Protein AF-A0A1S8TDQ1-F1 (afdb_monomer_lite)

Foldseek 3Di:
DDDPAPVAPCVPLVVVLVVLLVVLVVLLVVLVVLLVVLVVQVVVVVVVVVVDVVVDDDDPDPDPDPPDDHSLSSNLVSLVSQLVSLVSQLVSLVVVLVRVVVCVVVVVHPDDSVVSVVSNVVSVVSNVVSVVSNVVSVVVVVVVVVVVVD

Radius of gyration: 23.52 Å; chains: 1; bounding box: 46×28×76 Å

Sequence (150 aa):
MPIPVNPSVNDELDLELIEISLSCLYIDLFSNILFIISTQKSKELIIQRIMQSQQNQQQTESQQEVQHPTPTEIDAIASCLGIYTILIYTRISIIRLNELYKNIQEGTTDFTLGPNINITVGFLYSIIGNLLRTIGVIQRVKEEAEITIL

Secondary structure (DSSP, 8-state):
-PPP--S-S-HHHHHHHHHHHHHHHHHHHHHHHHHHHHHHHHHHHHHHHHHHHHH-S----------PPPHHHHHHHHHHHHHHHHHHHHHHHHHHHHHHHHHHHTTS----SHHHHHHHHHHHHHHHHHHHHHHHHHHHHHHHHHHTT-

Structure (mmCIF, N/CA/C/O backbone):
data_AF-A0A1S8TDQ1-F1
#
_entry.id   AF-A0A1S8TDQ1-F1
#
loop_
_atom_site.group_PDB
_atom_site.id
_atom_site.type_symbol
_atom_site.label_atom_id
_atom_site.label_alt_id
_atom_site.label_comp_id
_atom_site.label_asym_id
_atom_site.label_entity_id
_atom_site.label_seq_id
_atom_site.pdbx_PDB_ins_code
_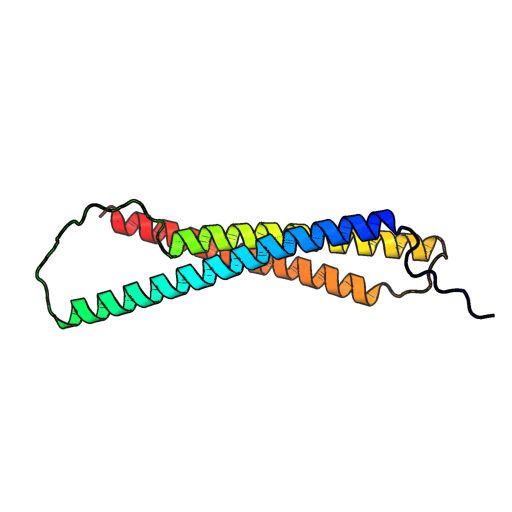atom_site.Cartn_x
_atom_site.Cartn_y
_atom_site.Cartn_z
_atom_site.occupancy
_atom_site.B_iso_or_equiv
_atom_site.auth_seq_id
_atom_site.auth_comp_id
_atom_site.auth_asym_id
_atom_site.auth_atom_id
_atom_site.pdbx_PDB_model_num
ATOM 1 N N . MET A 1 1 ? 15.787 16.533 -38.269 1.00 42.06 1 MET A N 1
ATOM 2 C CA . MET A 1 1 ? 14.626 15.617 -38.294 1.00 42.06 1 MET A CA 1
ATOM 3 C C . MET A 1 1 ? 14.190 15.410 -36.858 1.00 42.06 1 MET A C 1
ATOM 5 O O . MET A 1 1 ? 15.076 15.150 -36.053 1.00 42.06 1 MET A O 1
ATOM 9 N N . PRO A 1 2 ? 12.906 15.578 -36.509 1.00 37.66 2 PRO A N 1
ATOM 10 C CA . PRO A 1 2 ? 12.433 15.154 -35.200 1.00 37.66 2 PRO A CA 1
ATOM 11 C C . PRO A 1 2 ? 12.519 13.625 -35.141 1.00 37.66 2 PRO A C 1
ATOM 13 O O . PRO A 1 2 ? 12.050 12.945 -36.055 1.00 37.66 2 PRO A O 1
ATOM 16 N N . ILE A 1 3 ? 13.178 13.103 -34.110 1.00 49.22 3 ILE A N 1
ATOM 17 C CA . ILE A 1 3 ? 13.167 11.674 -33.797 1.00 49.22 3 ILE A CA 1
ATOM 18 C C . ILE A 1 3 ? 11.716 11.340 -33.418 1.00 49.22 3 ILE A C 1
ATOM 20 O O . ILE A 1 3 ? 11.134 12.069 -32.608 1.00 49.22 3 ILE A O 1
ATOM 24 N N . PRO A 1 4 ? 11.080 10.323 -34.025 1.00 44.03 4 PRO A N 1
ATOM 25 C CA . PRO A 1 4 ? 9.753 9.910 -33.603 1.00 44.03 4 PRO A CA 1
ATOM 26 C C . PRO A 1 4 ? 9.834 9.457 -32.144 1.00 44.03 4 PRO A C 1
ATOM 28 O O . PRO A 1 4 ? 10.539 8.507 -31.818 1.00 44.03 4 PRO A O 1
ATOM 31 N N . VAL A 1 5 ? 9.133 10.169 -31.263 1.00 47.25 5 VAL A N 1
ATOM 32 C CA . VAL A 1 5 ? 8.962 9.771 -29.866 1.00 47.25 5 VAL A CA 1
ATOM 33 C C . VAL A 1 5 ? 8.058 8.544 -29.876 1.00 47.25 5 VAL A C 1
ATOM 35 O O . VAL A 1 5 ? 6.853 8.674 -30.085 1.00 47.25 5 VAL A O 1
ATOM 38 N N . ASN A 1 6 ? 8.641 7.356 -29.722 1.00 47.03 6 ASN A N 1
ATOM 39 C CA . ASN A 1 6 ? 7.877 6.130 -29.537 1.00 47.03 6 ASN A CA 1
ATOM 40 C C . ASN A 1 6 ? 7.432 6.082 -28.062 1.00 47.03 6 ASN A C 1
ATOM 42 O O . ASN A 1 6 ? 8.308 6.055 -27.195 1.00 47.03 6 ASN A O 1
ATOM 46 N N . PRO A 1 7 ? 6.126 6.162 -27.736 1.00 50.16 7 PRO A N 1
ATOM 47 C CA . PRO A 1 7 ? 5.681 6.377 -26.356 1.00 50.16 7 PRO A CA 1
ATOM 48 C C . PRO A 1 7 ? 6.011 5.237 -25.383 1.00 50.16 7 PRO A C 1
ATOM 50 O O . PRO A 1 7 ? 6.032 5.475 -24.181 1.00 50.16 7 PRO A O 1
ATOM 53 N N . SER A 1 8 ? 6.328 4.044 -25.873 1.00 54.00 8 SER A N 1
ATOM 54 C CA . SER A 1 8 ? 6.776 2.905 -25.075 1.00 54.00 8 SER A CA 1
ATOM 55 C C . SER A 1 8 ? 7.363 1.869 -26.027 1.00 54.00 8 SER A C 1
ATOM 57 O O . SER A 1 8 ? 6.818 1.600 -27.090 1.00 54.00 8 SER A O 1
ATOM 59 N N . VAL A 1 9 ? 8.539 1.333 -25.706 1.00 63.16 9 VAL A N 1
ATOM 60 C CA . VAL A 1 9 ? 9.199 0.297 -26.529 1.00 63.16 9 VAL A CA 1
ATOM 61 C C . VAL A 1 9 ? 8.695 -1.103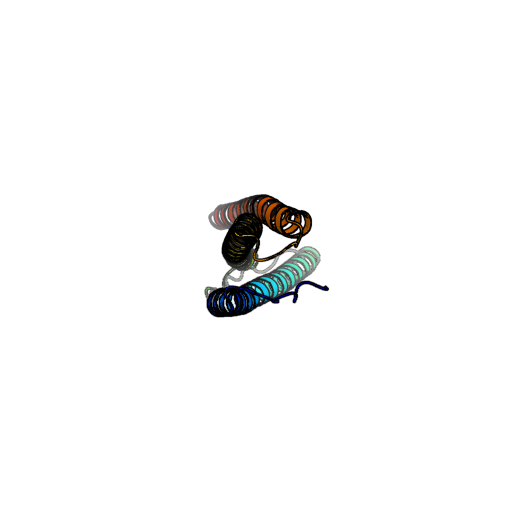 -26.138 1.00 63.16 9 VAL A C 1
ATOM 63 O O . VAL A 1 9 ? 8.941 -2.074 -26.849 1.00 63.16 9 VAL A O 1
ATOM 66 N N . ASN A 1 10 ? 7.945 -1.199 -25.033 1.00 81.38 10 ASN A N 1
ATOM 67 C CA . ASN A 1 10 ? 7.454 -2.442 -24.451 1.00 81.38 10 ASN A CA 1
ATOM 68 C C . ASN A 1 10 ? 6.003 -2.293 -23.954 1.00 81.38 10 ASN A C 1
ATOM 70 O O . ASN A 1 10 ? 5.724 -2.316 -22.756 1.00 81.38 10 ASN A O 1
ATOM 74 N N . ASP A 1 11 ? 5.085 -2.115 -24.906 1.00 85.62 11 ASP A N 1
ATOM 75 C CA . ASP A 1 11 ? 3.653 -1.891 -24.650 1.00 85.62 11 ASP A CA 1
ATOM 76 C C . ASP A 1 11 ? 3.005 -3.011 -23.820 1.00 85.62 11 ASP A C 1
ATOM 78 O O . ASP A 1 11 ? 2.094 -2.756 -23.035 1.00 85.62 11 ASP A O 1
ATOM 82 N N . GLU A 1 12 ? 3.480 -4.250 -23.974 1.00 90.00 12 GLU A N 1
ATOM 83 C CA . GLU A 1 12 ? 2.994 -5.406 -23.217 1.00 90.00 12 GLU A CA 1
ATOM 84 C C . GLU A 1 12 ? 3.341 -5.285 -21.728 1.00 90.00 12 GLU A C 1
ATOM 86 O O . GLU A 1 12 ? 2.460 -5.422 -20.878 1.00 90.00 12 GLU A O 1
ATOM 91 N N . LEU A 1 13 ? 4.595 -4.944 -21.410 1.00 91.50 13 LEU A N 1
ATOM 92 C CA . LEU A 1 13 ? 5.020 -4.697 -20.033 1.00 91.50 13 LEU A CA 1
ATOM 93 C C . LEU A 1 13 ? 4.273 -3.507 -19.426 1.00 91.50 13 LEU A C 1
ATOM 95 O O . LEU A 1 13 ? 3.839 -3.568 -18.276 1.00 91.50 13 LEU A O 1
ATOM 99 N N . ASP A 1 14 ? 4.115 -2.419 -20.176 1.00 90.19 14 ASP A N 1
ATOM 100 C CA . ASP A 1 14 ? 3.408 -1.242 -19.675 1.00 90.19 14 ASP A CA 1
ATOM 101 C C . ASP A 1 14 ? 1.940 -1.549 -19.368 1.00 90.19 14 ASP A C 1
ATOM 103 O O . ASP A 1 14 ? 1.437 -1.130 -18.318 1.00 90.19 14 ASP A O 1
ATOM 107 N N . LEU A 1 15 ? 1.275 -2.334 -20.221 1.00 94.25 15 LEU A N 1
ATOM 108 C CA . LEU A 1 15 ? -0.085 -2.803 -19.983 1.00 94.25 15 LEU A CA 1
ATOM 109 C C . LEU A 1 15 ? -0.163 -3.697 -18.737 1.00 94.25 15 LEU A C 1
ATOM 111 O O . LEU A 1 15 ? -0.988 -3.430 -17.862 1.00 94.25 15 LEU A O 1
ATOM 115 N N . GLU A 1 16 ? 0.731 -4.682 -18.597 1.00 95.81 16 GLU A N 1
ATOM 116 C CA . GLU A 1 16 ? 0.791 -5.563 -17.421 1.00 95.81 16 GLU A CA 1
ATOM 117 C C . GLU A 1 16 ? 0.955 -4.747 -16.127 1.00 95.81 16 GLU A C 1
ATOM 119 O O . GLU A 1 16 ? 0.217 -4.913 -15.152 1.00 95.81 16 GLU A O 1
ATOM 124 N N . LEU A 1 17 ? 1.892 -3.795 -16.113 1.00 95.75 17 LEU A N 1
ATOM 125 C CA . LEU A 1 17 ? 2.139 -2.949 -14.947 1.00 95.75 17 LEU A CA 1
ATOM 126 C C . LEU A 1 17 ? 0.949 -2.036 -14.626 1.00 95.75 17 LEU A C 1
ATOM 128 O O . LEU A 1 17 ? 0.712 -1.734 -13.450 1.00 95.75 17 LEU A O 1
ATOM 132 N N . ILE A 1 18 ? 0.201 -1.581 -15.633 1.00 95.94 18 ILE A N 1
ATOM 133 C CA . ILE A 1 18 ? -1.036 -0.813 -15.443 1.00 95.94 18 ILE A CA 1
ATOM 134 C C . ILE A 1 18 ? -2.127 -1.694 -14.828 1.00 95.94 18 ILE A C 1
ATOM 136 O O . ILE A 1 18 ? -2.760 -1.262 -13.864 1.00 95.94 18 ILE A O 1
ATOM 140 N N . GLU A 1 19 ? -2.323 -2.921 -15.306 1.00 96.94 19 GLU A N 1
ATOM 141 C CA . GLU A 1 19 ? -3.316 -3.855 -14.756 1.00 96.94 19 GLU A CA 1
ATOM 142 C C . GLU A 1 19 ? -3.021 -4.221 -13.295 1.00 96.94 19 GLU A C 1
ATOM 144 O O . GLU A 1 19 ? -3.919 -4.209 -12.442 1.00 96.94 19 GLU A O 1
ATOM 149 N N . ILE A 1 20 ? -1.747 -4.460 -12.966 1.00 96.88 20 ILE A N 1
ATOM 150 C CA . ILE A 1 20 ? -1.315 -4.682 -11.581 1.00 96.88 20 ILE A CA 1
ATOM 151 C C . ILE A 1 20 ? -1.555 -3.416 -10.749 1.00 96.88 20 ILE A C 1
ATOM 153 O O . ILE A 1 20 ? -2.071 -3.506 -9.634 1.00 96.88 20 ILE A O 1
ATOM 157 N N . SER A 1 21 ? -1.231 -2.229 -11.279 1.00 95.50 21 SER A N 1
ATOM 158 C CA . SER A 1 21 ? -1.467 -0.952 -10.585 1.00 95.50 21 SER A CA 1
ATOM 159 C C . SER A 1 21 ? -2.950 -0.725 -10.293 1.00 95.50 21 SER A C 1
ATOM 161 O O . SER A 1 21 ? -3.295 -0.256 -9.207 1.00 95.50 21 SER A O 1
ATOM 163 N N . LEU A 1 22 ? -3.825 -1.075 -11.238 1.00 96.81 22 LEU A N 1
ATOM 164 C CA . LEU A 1 22 ? -5.274 -0.961 -11.102 1.00 96.81 22 LEU A CA 1
ATOM 165 C C . LEU A 1 22 ? -5.804 -1.922 -10.032 1.00 96.81 22 LEU A C 1
ATOM 167 O O . LEU A 1 22 ? -6.563 -1.516 -9.155 1.00 96.81 22 LEU A O 1
ATOM 171 N N . SER A 1 23 ? -5.345 -3.173 -10.048 1.00 96.25 23 SER A N 1
ATOM 172 C CA . SER A 1 23 ? -5.683 -4.166 -9.020 1.00 96.25 23 SER A CA 1
ATOM 173 C C . SER A 1 23 ? -5.219 -3.717 -7.631 1.00 96.25 23 SER A C 1
ATOM 175 O O . SER A 1 23 ? -5.966 -3.802 -6.657 1.00 96.25 23 SER A O 1
ATOM 177 N N . CYS A 1 24 ? -4.008 -3.163 -7.545 1.00 96.56 24 CYS A N 1
ATOM 178 C CA . CYS A 1 24 ? -3.450 -2.600 -6.319 1.00 96.56 24 CYS A CA 1
ATOM 179 C C . CYS A 1 24 ? -4.282 -1.417 -5.800 1.00 96.56 24 CYS A C 1
ATOM 181 O O . CYS A 1 24 ? -4.548 -1.333 -4.603 1.00 96.56 24 CYS A O 1
ATOM 183 N N . LEU A 1 25 ? -4.766 -0.551 -6.697 1.00 96.75 25 LEU A N 1
ATOM 184 C CA . LEU A 1 25 ? -5.612 0.588 -6.340 1.00 96.75 25 LEU A CA 1
ATOM 185 C C . LEU A 1 25 ? -6.927 0.149 -5.693 1.00 96.75 25 LEU A C 1
ATOM 187 O O . LEU A 1 25 ? -7.370 0.775 -4.734 1.00 96.75 25 LEU A O 1
ATOM 191 N N . TYR A 1 26 ? -7.536 -0.943 -6.158 1.00 97.19 26 TYR A N 1
ATOM 192 C CA . TYR A 1 26 ? -8.729 -1.488 -5.507 1.00 97.19 26 TYR A CA 1
ATOM 193 C C . TYR A 1 26 ? -8.455 -1.946 -4.071 1.00 97.19 26 TYR A C 1
ATOM 195 O O . TYR A 1 26 ? -9.263 -1.676 -3.182 1.00 97.19 26 TYR A O 1
ATOM 203 N N . ILE A 1 27 ? -7.314 -2.596 -3.825 1.00 97.00 27 ILE A N 1
ATOM 204 C CA . ILE A 1 27 ? -6.918 -3.028 -2.476 1.00 97.00 27 ILE A CA 1
ATOM 205 C C . ILE A 1 27 ? -6.646 -1.811 -1.584 1.00 97.00 27 ILE A C 1
ATOM 207 O O . ILE A 1 27 ? -7.058 -1.795 -0.424 1.00 97.00 27 ILE A O 1
ATOM 211 N N . ASP A 1 28 ? -6.006 -0.775 -2.124 1.00 95.56 28 ASP A N 1
ATOM 212 C CA . ASP A 1 28 ? -5.704 0.452 -1.388 1.00 95.56 28 ASP A CA 1
ATOM 213 C C . ASP A 1 28 ? -6.982 1.225 -1.024 1.00 95.56 28 ASP A C 1
ATOM 215 O O . ASP A 1 28 ? -7.174 1.645 0.118 1.00 95.56 28 ASP A O 1
ATOM 219 N N . LEU A 1 29 ? -7.928 1.336 -1.959 1.00 96.94 29 LEU A N 1
ATOM 220 C CA . LEU A 1 29 ? -9.254 1.897 -1.689 1.00 96.94 29 LEU A CA 1
ATOM 221 C C . LEU A 1 29 ? -9.996 1.095 -0.619 1.00 96.94 29 LEU A C 1
ATOM 223 O O . LEU A 1 29 ? -10.581 1.681 0.291 1.00 96.94 29 LEU A O 1
ATOM 227 N N . PHE A 1 30 ? -9.943 -0.235 -0.688 1.00 96.94 30 PHE A N 1
ATOM 228 C CA . PHE A 1 30 ? -10.554 -1.095 0.319 1.00 96.94 30 PHE A CA 1
ATOM 229 C C . PHE A 1 30 ? -9.920 -0.897 1.705 1.00 96.94 30 PHE A C 1
ATOM 231 O O . PHE A 1 30 ? -10.644 -0.746 2.687 1.00 96.94 30 PHE A O 1
ATOM 238 N N . SER A 1 31 ? -8.588 -0.802 1.789 1.00 95.88 31 SER A N 1
ATOM 239 C CA . SER A 1 31 ? -7.871 -0.457 3.026 1.00 95.88 31 SER A CA 1
ATOM 240 C C . SER A 1 31 ? -8.349 0.880 3.605 1.00 95.88 31 SER A C 1
ATOM 242 O O . SER A 1 31 ? -8.688 0.965 4.787 1.00 95.88 31 SER A O 1
ATOM 244 N N . ASN A 1 32 ? -8.477 1.914 2.772 1.00 95.25 32 ASN A N 1
ATOM 245 C CA . ASN A 1 32 ? -8.973 3.221 3.205 1.00 95.25 32 ASN A CA 1
ATOM 246 C C . ASN A 1 32 ? -10.429 3.174 3.698 1.00 95.25 32 ASN A C 1
ATOM 248 O O . ASN A 1 32 ? -10.765 3.821 4.690 1.00 95.25 32 ASN A O 1
ATOM 252 N N . ILE A 1 33 ? -11.292 2.379 3.060 1.00 97.12 33 ILE A N 1
ATOM 253 C CA . ILE A 1 33 ? -12.668 2.158 3.529 1.00 97.12 33 ILE A CA 1
ATOM 254 C C . ILE A 1 33 ? -12.668 1.506 4.918 1.00 97.12 33 ILE A C 1
ATOM 256 O O . ILE A 1 33 ? -13.423 1.939 5.790 1.00 97.12 33 ILE A O 1
ATOM 260 N N . LEU A 1 34 ? -11.803 0.516 5.160 1.00 95.62 34 LEU A N 1
ATOM 261 C CA . LEU A 1 34 ? -11.670 -0.107 6.480 1.00 95.62 34 LEU A CA 1
ATOM 262 C C . LEU A 1 34 ? -11.222 0.899 7.550 1.00 95.62 34 LEU A C 1
ATOM 264 O O . LEU A 1 34 ? -11.817 0.922 8.627 1.00 95.62 34 LEU A O 1
ATOM 268 N N . PHE A 1 35 ? -10.259 1.777 7.246 1.00 94.12 35 PHE A N 1
ATOM 269 C CA . PHE A 1 35 ? -9.858 2.857 8.158 1.00 94.12 35 PHE A CA 1
ATOM 270 C C . PHE A 1 35 ? -11.018 3.801 8.498 1.00 94.12 35 PHE A C 1
ATOM 272 O O . PHE A 1 35 ? -11.189 4.187 9.657 1.00 94.12 35 PHE A O 1
ATOM 279 N N . ILE A 1 36 ? -11.843 4.166 7.510 1.00 95.88 36 ILE A N 1
ATOM 280 C CA . ILE A 1 36 ? -13.024 5.014 7.734 1.00 95.88 36 ILE A CA 1
ATOM 281 C C . ILE A 1 36 ? -14.012 4.312 8.670 1.00 95.88 36 ILE A C 1
ATOM 283 O O . ILE A 1 36 ? -14.474 4.920 9.637 1.00 95.88 36 ILE A O 1
ATOM 287 N N . ILE A 1 37 ? -14.312 3.037 8.409 1.00 94.50 37 ILE A N 1
ATOM 288 C CA . ILE A 1 37 ? -15.227 2.234 9.232 1.00 94.50 37 ILE A CA 1
ATOM 289 C C . ILE A 1 37 ? -14.703 2.122 10.665 1.00 94.50 37 ILE A C 1
ATOM 291 O O . ILE A 1 37 ? -15.453 2.366 11.610 1.00 94.50 37 ILE A O 1
ATOM 295 N N . SER A 1 38 ? -13.424 1.785 10.837 1.00 93.62 38 SER A N 1
ATOM 296 C CA . SER A 1 38 ? -12.796 1.710 12.156 1.00 93.62 38 SER A CA 1
ATOM 297 C C . SER A 1 38 ? -12.914 3.038 12.901 1.00 93.62 38 SER A C 1
ATOM 299 O O . SER A 1 38 ? -13.453 3.087 14.005 1.00 93.62 38 SER A O 1
ATOM 301 N N . THR A 1 39 ? -12.527 4.141 12.257 1.00 91.75 39 THR A N 1
ATOM 302 C CA . THR A 1 39 ? -12.575 5.479 12.860 1.00 91.75 39 THR A CA 1
ATOM 303 C C . THR A 1 39 ? -13.991 5.850 13.306 1.00 91.75 39 THR A C 1
ATOM 305 O O . THR A 1 39 ? -14.183 6.417 14.386 1.00 91.75 39 THR A O 1
ATOM 308 N N . GLN A 1 40 ? -15.007 5.518 12.502 1.00 93.06 40 GLN A N 1
ATOM 309 C CA . GLN A 1 40 ? -16.408 5.733 12.866 1.00 93.06 40 GLN A CA 1
ATOM 310 C C . GLN A 1 40 ? -16.802 4.930 14.107 1.00 93.06 40 GLN A C 1
ATOM 312 O O . GLN A 1 40 ? -17.359 5.511 15.041 1.00 93.06 40 GLN A O 1
ATOM 317 N N . LYS A 1 41 ? -16.441 3.645 14.170 1.00 91.19 41 LYS A N 1
ATOM 318 C CA . LYS A 1 41 ? -16.700 2.811 15.350 1.00 91.19 41 LYS A CA 1
ATOM 319 C C . LYS A 1 41 ? -15.961 3.318 16.590 1.00 91.19 41 LYS A C 1
ATOM 321 O O . LYS A 1 41 ? -16.554 3.400 17.662 1.00 91.19 41 LYS A O 1
ATOM 326 N N . SER A 1 42 ? -14.693 3.717 16.470 1.00 88.75 42 SER A N 1
ATOM 327 C CA . SER A 1 42 ? -13.935 4.304 17.584 1.00 88.75 42 SER A CA 1
ATOM 328 C C . SER A 1 42 ? -14.615 5.561 18.127 1.00 88.75 42 SER A C 1
ATOM 330 O O . SER A 1 42 ? -14.708 5.735 19.341 1.00 88.75 42 SER A O 1
ATOM 332 N N . LYS A 1 43 ? -15.133 6.423 17.243 1.00 90.50 43 LYS A N 1
ATOM 333 C CA . LYS A 1 43 ? -15.896 7.615 17.634 1.00 90.50 43 LYS A CA 1
ATOM 334 C C . LYS A 1 43 ? -17.155 7.241 18.421 1.00 90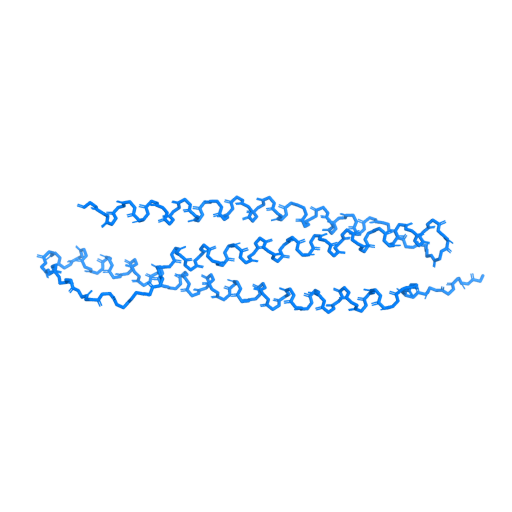.50 43 LYS A C 1
ATOM 336 O O . LYS A 1 43 ? -17.419 7.843 19.459 1.00 90.50 43 LYS A O 1
ATOM 341 N N . GLU A 1 44 ? -17.921 6.263 17.946 1.00 90.06 44 GLU A N 1
ATOM 342 C CA . GLU A 1 44 ? -19.139 5.791 18.619 1.00 90.06 44 GLU A CA 1
ATOM 343 C C . GLU A 1 44 ? -18.840 5.226 20.012 1.00 90.06 44 GLU A C 1
ATOM 345 O O . GLU A 1 44 ? -19.510 5.603 20.973 1.00 90.06 44 GLU A O 1
ATOM 350 N N . LEU A 1 45 ? -17.781 4.421 20.152 1.00 86.69 45 LEU A N 1
ATOM 351 C CA . LEU A 1 45 ? -17.345 3.890 21.447 1.00 86.69 45 LEU A CA 1
ATOM 352 C C . LEU A 1 45 ? -16.957 4.998 22.431 1.00 86.69 45 LEU A C 1
ATOM 354 O O . LEU A 1 45 ? -17.317 4.936 23.605 1.00 86.69 45 LEU A O 1
ATOM 358 N N . ILE A 1 46 ? -16.240 6.029 21.974 1.00 87.12 46 ILE A N 1
ATOM 359 C CA . ILE A 1 46 ? -15.877 7.170 22.828 1.00 87.12 46 ILE A CA 1
ATOM 360 C C . ILE A 1 46 ? -17.137 7.906 23.301 1.00 87.12 46 ILE A C 1
ATOM 362 O O . ILE A 1 46 ? -17.256 8.204 24.488 1.00 87.12 46 ILE A O 1
ATOM 366 N N . ILE A 1 47 ? -18.094 8.162 22.403 1.00 89.06 47 ILE A N 1
ATOM 367 C CA . ILE A 1 47 ? -19.361 8.823 22.752 1.00 89.06 47 ILE A CA 1
ATOM 368 C C . ILE A 1 47 ? -20.140 7.996 23.784 1.00 89.06 47 ILE A C 1
ATOM 370 O O . ILE A 1 47 ? -20.598 8.554 24.781 1.00 89.06 47 ILE A O 1
ATOM 374 N N . GLN A 1 48 ? -20.242 6.678 23.593 1.00 85.00 48 GLN A N 1
ATOM 375 C CA . GLN A 1 48 ? -20.905 5.777 24.542 1.00 85.00 48 GLN A CA 1
ATOM 376 C C . GLN A 1 48 ? -20.241 5.811 25.924 1.00 85.00 48 GLN A C 1
ATOM 378 O O . GLN A 1 48 ? -20.938 5.964 26.928 1.00 85.00 48 GLN A O 1
ATOM 383 N N . ARG A 1 49 ? -18.903 5.757 25.991 1.00 81.00 49 ARG A N 1
ATOM 384 C CA . ARG A 1 49 ? -18.154 5.858 27.258 1.00 81.00 49 ARG A CA 1
ATOM 385 C C . ARG A 1 49 ? -18.409 7.188 27.967 1.00 81.00 49 ARG A C 1
ATOM 387 O O . ARG A 1 49 ? -18.607 7.201 29.179 1.00 81.00 49 ARG A O 1
ATOM 394 N N . ILE A 1 50 ? -18.447 8.298 27.225 1.00 83.94 50 ILE A N 1
ATOM 395 C CA . ILE A 1 50 ? -18.756 9.622 27.786 1.00 83.94 50 ILE A CA 1
ATOM 396 C C . ILE A 1 50 ? -20.174 9.634 28.370 1.00 83.94 50 ILE A C 1
ATOM 398 O O . ILE A 1 50 ? -20.346 10.035 29.519 1.00 83.94 50 ILE A O 1
ATOM 402 N N . MET A 1 51 ? -21.177 9.146 27.634 1.00 84.69 51 MET A N 1
ATOM 403 C CA . MET A 1 51 ? -22.566 9.091 28.114 1.00 84.69 51 MET A CA 1
ATOM 404 C C . MET A 1 51 ? -22.722 8.209 29.363 1.00 84.69 51 MET A C 1
ATOM 406 O O . MET A 1 51 ? -23.357 8.627 30.329 1.00 84.69 51 MET A O 1
ATOM 410 N N . GLN A 1 52 ? -22.089 7.032 29.388 1.00 82.19 52 GLN A N 1
ATOM 411 C CA . GLN A 1 52 ? -22.108 6.125 30.542 1.00 82.19 52 GLN A CA 1
ATOM 412 C C . GLN A 1 52 ? -21.416 6.733 31.770 1.00 82.19 52 GLN A C 1
ATOM 414 O O . GLN A 1 52 ? -21.931 6.636 32.884 1.00 82.19 52 GLN A O 1
ATOM 419 N N . SER A 1 53 ? -20.283 7.418 31.578 1.00 77.12 53 SER A N 1
ATOM 420 C CA . SER A 1 53 ? -19.563 8.092 32.667 1.00 77.12 53 SER A CA 1
ATOM 421 C C . SER A 1 53 ? -20.365 9.228 33.313 1.00 77.12 53 SER A C 1
ATOM 423 O O . SER A 1 53 ?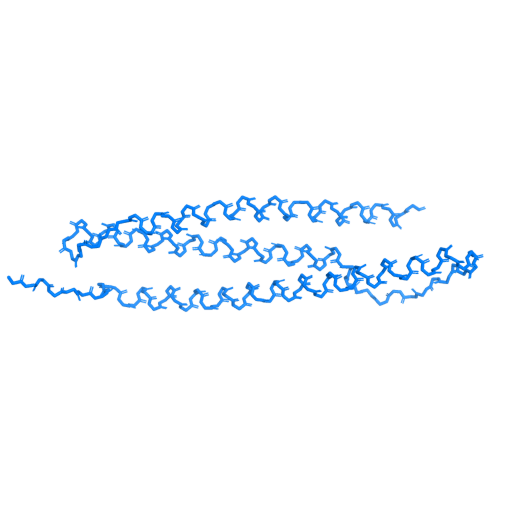 -20.177 9.517 34.491 1.00 77.12 53 SER A O 1
ATOM 425 N N . GLN A 1 54 ? -21.299 9.839 32.575 1.00 74.25 54 GLN A N 1
ATOM 426 C CA . GLN A 1 54 ? -22.173 10.898 33.086 1.00 74.25 54 GLN A CA 1
ATOM 427 C C . GLN A 1 54 ? -23.398 10.364 33.845 1.00 74.25 54 GLN A C 1
ATOM 429 O O . GLN A 1 54 ? -23.978 11.105 34.635 1.00 74.25 54 GLN A O 1
ATOM 434 N N . GLN A 1 55 ? -23.790 9.100 33.641 1.00 71.69 55 GLN A N 1
ATOM 435 C CA . GLN A 1 55 ? -24.965 8.501 34.292 1.00 71.69 55 GLN A CA 1
ATOM 436 C C . GLN A 1 55 ? -24.660 7.719 35.589 1.00 71.69 55 GLN A C 1
ATOM 438 O O . GLN A 1 55 ? -25.593 7.425 36.323 1.00 71.69 55 GLN A O 1
ATOM 443 N N . ASN A 1 56 ? -23.386 7.473 35.924 1.00 55.16 56 ASN A N 1
ATOM 444 C CA . ASN A 1 56 ? -22.890 6.760 37.117 1.00 55.16 56 ASN A CA 1
ATOM 445 C C . ASN A 1 56 ? -23.439 5.326 37.350 1.00 55.16 56 ASN A C 1
ATOM 447 O O . ASN A 1 56 ? -24.565 5.119 37.783 1.00 55.16 56 ASN A O 1
ATOM 451 N N . GLN A 1 57 ? -22.542 4.348 37.145 1.00 52.59 57 GLN A N 1
ATOM 452 C CA . GLN A 1 57 ? -22.476 2.995 37.730 1.00 52.59 57 GLN A CA 1
ATOM 453 C C . GLN A 1 57 ? -23.797 2.275 38.053 1.00 52.59 57 GLN A C 1
ATOM 455 O O . GLN A 1 57 ? -24.142 2.106 39.219 1.00 52.59 57 GLN A O 1
ATOM 460 N N . GLN A 1 58 ? -24.454 1.704 37.046 1.00 43.94 58 GLN A N 1
ATOM 461 C CA . GLN A 1 58 ? -25.232 0.475 37.228 1.00 43.94 58 GLN A CA 1
ATOM 462 C C . GLN A 1 58 ? -25.499 -0.170 35.871 1.00 43.94 58 GLN A C 1
ATOM 464 O O . GLN A 1 58 ? -26.365 0.275 35.135 1.00 43.94 58 GLN A O 1
ATOM 469 N N . GLN A 1 59 ? -24.695 -1.187 35.557 1.00 44.97 59 GLN A N 1
ATOM 470 C CA . GLN A 1 59 ? -25.036 -2.427 34.846 1.00 44.97 59 GLN A CA 1
ATOM 471 C C . GLN A 1 59 ? -23.788 -2.950 34.142 1.00 44.97 59 GLN A C 1
ATOM 473 O O . GLN A 1 59 ? -23.467 -2.605 33.008 1.00 44.97 59 GLN A O 1
ATOM 478 N N . THR A 1 60 ? -23.083 -3.827 34.851 1.00 46.75 60 THR A N 1
ATOM 479 C CA . THR A 1 60 ? -22.235 -4.843 34.238 1.00 46.75 60 THR A CA 1
ATOM 480 C C . THR A 1 60 ? -23.177 -5.873 33.613 1.00 46.75 60 THR A C 1
ATOM 482 O O . THR A 1 60 ? -23.468 -6.900 34.215 1.00 46.75 60 THR A O 1
ATOM 485 N N . GLU A 1 61 ? -23.742 -5.566 32.448 1.00 41.56 61 GLU A N 1
ATOM 486 C CA . GLU A 1 61 ? -24.429 -6.570 31.637 1.00 41.56 61 GLU A CA 1
ATOM 487 C C . GLU A 1 61 ? -23.492 -7.015 30.523 1.00 41.56 61 GLU A C 1
ATOM 489 O O . GLU A 1 61 ? -23.286 -6.344 29.514 1.00 41.56 61 GLU A O 1
ATOM 494 N N . SER A 1 62 ? -22.900 -8.178 30.773 1.00 47.62 62 SER A N 1
ATOM 495 C CA . SER A 1 62 ? -22.263 -9.063 29.815 1.00 47.62 62 SER A CA 1
ATOM 496 C C . SER A 1 62 ? -23.262 -9.427 28.714 1.00 47.62 62 SER A C 1
ATOM 498 O O . SER A 1 62 ? -23.950 -10.445 28.772 1.00 47.62 62 SER A O 1
ATOM 500 N N . GLN A 1 63 ? -23.356 -8.578 27.694 1.00 40.38 63 GLN A N 1
ATOM 501 C CA . GLN A 1 63 ? -23.986 -8.956 26.438 1.00 40.38 63 GLN A CA 1
ATOM 502 C C . GLN A 1 63 ? -23.016 -9.845 25.668 1.00 40.38 63 GLN A C 1
ATOM 504 O O . GLN A 1 63 ? -21.879 -9.465 25.402 1.00 40.38 63 GLN A O 1
ATOM 509 N N . GLN A 1 64 ? -23.484 -11.058 25.371 1.00 42.56 64 GLN A N 1
ATOM 510 C CA . GLN A 1 64 ? -22.812 -12.053 24.547 1.00 42.56 64 GLN A CA 1
ATOM 511 C C . GLN A 1 64 ? -22.277 -11.395 23.270 1.00 42.56 64 GLN A C 1
ATOM 513 O O . GLN A 1 64 ? -23.046 -11.016 22.387 1.00 42.56 64 GLN A O 1
ATOM 518 N N . GLU A 1 65 ? -20.955 -11.246 23.208 1.00 42.31 65 GLU A N 1
ATOM 519 C CA . GLU A 1 65 ? -20.239 -10.704 22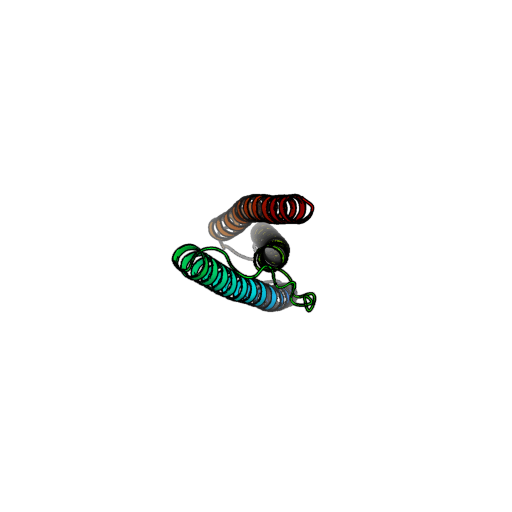.062 1.00 42.31 65 GLU A CA 1
ATOM 520 C C . GLU A 1 65 ? -20.476 -11.613 20.857 1.00 42.31 65 GLU A C 1
ATOM 522 O O . GLU A 1 65 ? -19.932 -12.714 20.749 1.00 42.31 65 GLU A O 1
ATOM 527 N N . VAL A 1 66 ? -21.272 -11.136 19.900 1.00 42.72 66 VAL A N 1
ATOM 528 C CA . VAL A 1 66 ? -21.027 -11.529 18.517 1.00 42.72 66 VAL A CA 1
ATOM 529 C C . VAL A 1 66 ? -19.617 -11.034 18.224 1.00 42.72 66 VAL A C 1
ATOM 531 O O . VAL A 1 66 ? -19.367 -9.833 18.296 1.00 42.72 66 VAL A O 1
ATOM 534 N N . GLN A 1 67 ? -18.710 -11.982 17.993 1.00 56.53 67 GLN A N 1
ATOM 535 C CA . GLN A 1 67 ? -17.269 -11.810 17.824 1.00 56.53 67 GLN A CA 1
ATOM 536 C C . GLN A 1 67 ? -16.979 -10.939 16.588 1.00 56.53 67 GLN A C 1
ATOM 538 O O . GLN A 1 67 ? -16.637 -11.420 15.509 1.00 56.53 67 GLN A O 1
ATOM 543 N N . HIS A 1 68 ? -17.227 -9.640 16.709 1.00 65.06 68 HIS A N 1
ATOM 544 C CA . HIS A 1 68 ? -16.952 -8.646 15.690 1.00 65.06 68 HIS A CA 1
ATOM 545 C C . HIS A 1 68 ? -15.595 -8.022 15.989 1.00 65.06 68 HIS A C 1
ATOM 547 O O . HIS A 1 68 ? -15.337 -7.690 17.144 1.00 65.06 68 HIS A O 1
ATOM 553 N N . PRO A 1 69 ? -14.748 -7.821 14.966 1.00 75.62 69 PRO A N 1
ATOM 554 C CA . PRO A 1 69 ? -13.434 -7.252 15.191 1.00 75.62 69 PRO A CA 1
ATOM 555 C C . PRO A 1 69 ? -13.562 -5.856 15.801 1.00 75.62 69 PRO A C 1
ATOM 557 O O . PRO A 1 69 ? -14.402 -5.045 15.366 1.00 75.62 69 PRO A O 1
ATOM 560 N N . THR A 1 70 ? -12.727 -5.582 16.801 1.00 87.50 70 THR A N 1
ATOM 561 C CA . THR A 1 70 ? -12.626 -4.264 17.423 1.00 87.50 70 THR A CA 1
ATOM 562 C C . THR A 1 70 ? -12.182 -3.240 16.373 1.00 87.50 70 THR A C 1
ATOM 564 O O . THR A 1 70 ? -11.593 -3.601 15.349 1.00 87.50 70 THR A O 1
ATOM 567 N N . PRO A 1 71 ? -12.450 -1.939 16.570 1.00 88.62 71 PRO A N 1
ATOM 568 C CA . PRO A 1 71 ? -11.976 -0.920 15.633 1.00 88.62 71 PRO A CA 1
ATOM 569 C C . PRO A 1 71 ? -10.463 -1.014 15.398 1.00 88.62 71 PRO A C 1
ATOM 571 O O . PRO A 1 71 ? -10.006 -1.016 14.260 1.00 88.62 71 PRO A O 1
ATOM 574 N N . THR A 1 72 ? -9.689 -1.231 16.458 1.00 89.50 72 THR A N 1
ATOM 575 C CA . THR A 1 72 ? -8.232 -1.348 16.378 1.00 89.50 72 THR A CA 1
ATOM 576 C C . THR A 1 72 ? -7.786 -2.592 15.599 1.00 89.50 72 THR A C 1
ATOM 578 O O . THR A 1 72 ? -6.811 -2.530 14.851 1.00 89.50 72 THR A O 1
ATOM 581 N N . GLU A 1 73 ? -8.513 -3.710 15.691 1.00 91.50 73 GLU A N 1
ATOM 582 C CA . GLU A 1 73 ? -8.272 -4.888 14.844 1.00 91.50 73 GLU A CA 1
ATOM 583 C C . GLU A 1 73 ? -8.574 -4.603 13.364 1.00 91.50 73 GLU A C 1
ATOM 585 O O . GLU A 1 73 ? -7.820 -5.024 12.483 1.00 91.50 73 GLU A O 1
ATOM 590 N N . ILE A 1 74 ? -9.633 -3.839 13.072 1.00 93.25 74 ILE A N 1
ATOM 591 C CA . ILE A 1 74 ? -9.950 -3.387 11.707 1.00 93.25 74 ILE A CA 1
ATOM 592 C C . ILE A 1 74 ? -8.843 -2.462 11.179 1.00 93.25 74 ILE A C 1
ATOM 594 O O . ILE A 1 74 ? -8.396 -2.644 10.044 1.00 93.25 74 ILE A O 1
ATOM 598 N N . ASP A 1 75 ? -8.347 -1.526 11.994 1.00 93.62 75 ASP A N 1
ATOM 599 C CA . ASP A 1 75 ? -7.210 -0.664 11.643 1.00 93.62 75 ASP A CA 1
ATOM 600 C C . ASP A 1 75 ? -5.942 -1.476 11.374 1.00 93.62 75 ASP A C 1
ATOM 602 O O . ASP A 1 75 ? -5.162 -1.123 10.485 1.00 93.62 75 ASP A O 1
ATOM 606 N N . ALA A 1 76 ? -5.710 -2.559 12.122 1.00 94.56 76 ALA A N 1
ATOM 607 C CA . ALA A 1 76 ? -4.545 -3.417 11.930 1.00 94.56 76 ALA A CA 1
ATOM 608 C C . ALA A 1 76 ? -4.609 -4.120 10.570 1.00 94.56 76 ALA A C 1
ATOM 610 O O . ALA A 1 76 ? -3.634 -4.099 9.816 1.00 94.56 76 ALA A O 1
ATOM 611 N N . ILE A 1 77 ? -5.773 -4.673 10.215 1.00 94.94 77 ILE A N 1
ATOM 612 C CA . ILE A 1 77 ? -6.009 -5.285 8.900 1.00 94.94 77 ILE A CA 1
ATOM 613 C C . ILE A 1 77 ? -5.827 -4.243 7.791 1.00 94.94 77 ILE A C 1
ATOM 615 O O . ILE A 1 77 ? -5.099 -4.491 6.828 1.00 94.94 77 ILE A O 1
ATOM 619 N N . ALA A 1 78 ? -6.429 -3.061 7.940 1.00 95.81 78 ALA A N 1
ATOM 620 C CA . ALA A 1 78 ? -6.296 -1.967 6.982 1.00 95.81 78 ALA A CA 1
ATOM 621 C C . ALA A 1 78 ? -4.827 -1.554 6.793 1.00 95.81 78 ALA A C 1
ATOM 623 O O . ALA A 1 78 ? -4.359 -1.409 5.661 1.00 95.81 78 ALA A O 1
ATOM 624 N N . SER A 1 79 ? -4.071 -1.441 7.886 1.00 95.38 79 SER A N 1
ATOM 625 C CA . SER A 1 79 ? -2.649 -1.082 7.874 1.00 95.38 79 SER A CA 1
ATOM 626 C C . SER A 1 79 ? -1.792 -2.130 7.160 1.00 95.38 79 SER A C 1
ATOM 628 O O . SER A 1 79 ? -0.961 -1.773 6.323 1.00 95.38 79 SER A O 1
ATOM 630 N N . CYS A 1 80 ? -2.039 -3.420 7.405 1.00 95.94 80 CYS A N 1
ATOM 631 C CA . CYS A 1 80 ? -1.366 -4.516 6.705 1.00 95.94 80 CYS A CA 1
ATOM 632 C C . CYS A 1 80 ? -1.640 -4.496 5.194 1.00 95.94 80 CYS A C 1
ATOM 634 O O . CYS A 1 80 ? -0.713 -4.672 4.401 1.00 95.94 80 CYS A O 1
ATOM 636 N N . LEU A 1 81 ? -2.884 -4.229 4.784 1.00 96.06 81 LEU A N 1
ATOM 637 C CA . LEU A 1 81 ? -3.222 -4.044 3.369 1.00 96.06 81 LEU A CA 1
ATOM 638 C C . LEU A 1 81 ? -2.496 -2.833 2.766 1.00 96.06 81 LEU A C 1
ATOM 640 O O . LEU A 1 81 ? -2.012 -2.926 1.643 1.00 96.06 81 LEU A O 1
ATOM 644 N N . GLY A 1 82 ? -2.346 -1.742 3.523 1.00 94.44 82 GLY A N 1
ATOM 645 C CA . GLY A 1 82 ? -1.578 -0.566 3.101 1.00 94.44 82 GLY A CA 1
ATOM 646 C C . GLY A 1 82 ? -0.079 -0.843 2.917 1.00 94.44 82 GLY A C 1
ATOM 647 O O . GLY A 1 82 ? 0.542 -0.320 1.994 1.00 94.44 82 GLY A O 1
ATOM 648 N N . ILE A 1 83 ? 0.523 -1.706 3.747 1.00 95.88 83 ILE A N 1
ATOM 649 C CA . ILE A 1 83 ? 1.895 -2.192 3.502 1.00 95.88 83 ILE A CA 1
ATOM 650 C C . ILE A 1 83 ? 1.943 -3.005 2.207 1.00 95.88 83 ILE A C 1
ATOM 652 O O . ILE A 1 83 ? 2.852 -2.843 1.394 1.00 95.88 83 ILE A O 1
ATOM 656 N N . TYR A 1 84 ? 0.983 -3.904 2.016 1.00 95.56 84 TYR A N 1
ATOM 657 C CA . TYR A 1 84 ? 0.951 -4.747 0.830 1.00 95.56 84 TYR A CA 1
ATOM 658 C C . TYR A 1 84 ? 0.853 -3.911 -0.455 1.00 95.56 84 TYR A C 1
ATOM 660 O O . TYR A 1 84 ? 1.640 -4.114 -1.382 1.00 95.56 84 TYR A O 1
ATOM 668 N N . THR A 1 85 ? -0.039 -2.916 -0.487 1.00 96.62 85 THR A N 1
ATOM 669 C CA . THR A 1 85 ? -0.207 -2.033 -1.649 1.00 96.62 85 THR A CA 1
ATOM 670 C C . THR A 1 85 ? 1.041 -1.198 -1.913 1.00 96.62 85 THR A C 1
ATOM 672 O O . THR A 1 85 ? 1.505 -1.128 -3.053 1.00 96.62 85 THR A O 1
ATOM 675 N N . ILE A 1 86 ? 1.666 -0.628 -0.876 1.00 97.12 86 ILE A N 1
ATOM 676 C CA . ILE A 1 86 ? 2.851 0.214 -1.074 1.00 97.12 86 ILE A CA 1
ATOM 677 C C . ILE A 1 86 ? 4.068 -0.577 -1.569 1.00 97.12 86 ILE A C 1
ATOM 679 O O . ILE A 1 86 ? 4.854 -0.063 -2.369 1.00 97.12 86 ILE A O 1
ATOM 683 N N . LEU A 1 87 ? 4.206 -1.844 -1.167 1.00 97.56 87 LEU A N 1
ATOM 684 C CA . LEU A 1 87 ? 5.241 -2.736 -1.693 1.00 97.56 87 LEU A CA 1
ATOM 685 C C . LEU A 1 87 ? 5.027 -3.037 -3.181 1.00 97.56 87 LEU A C 1
ATOM 687 O O . LEU A 1 87 ? 5.993 -3.026 -3.948 1.00 97.56 87 LEU A O 1
ATOM 691 N N . ILE A 1 88 ? 3.779 -3.248 -3.611 1.00 97.50 88 ILE A N 1
ATOM 692 C CA . ILE A 1 88 ? 3.453 -3.441 -5.030 1.00 97.50 88 ILE A CA 1
ATOM 693 C C . ILE A 1 88 ? 3.772 -2.178 -5.828 1.00 97.50 88 ILE A C 1
ATOM 695 O O . ILE A 1 88 ? 4.484 -2.264 -6.829 1.00 97.50 88 ILE A O 1
ATOM 699 N N . TYR A 1 89 ? 3.319 -1.006 -5.378 1.00 97.25 89 TYR A N 1
ATOM 700 C CA . TYR A 1 89 ? 3.610 0.251 -6.071 1.00 97.25 89 TYR A CA 1
ATOM 701 C C . TYR A 1 89 ? 5.112 0.525 -6.183 1.00 97.25 89 TYR A C 1
ATOM 703 O O . TYR A 1 89 ? 5.585 0.934 -7.244 1.00 97.25 89 TYR A O 1
ATOM 711 N N . THR A 1 90 ? 5.874 0.212 -5.133 1.00 97.62 90 THR A N 1
ATOM 712 C CA . THR A 1 90 ? 7.339 0.318 -5.151 1.00 97.62 90 THR A CA 1
ATOM 713 C C . THR A 1 90 ? 7.961 -0.632 -6.173 1.00 97.62 90 THR A C 1
ATOM 715 O O . THR A 1 90 ? 8.861 -0.250 -6.920 1.00 97.62 90 THR A O 1
ATOM 718 N N . ARG A 1 91 ? 7.478 -1.878 -6.255 1.00 97.19 91 ARG A N 1
ATOM 719 C CA . ARG A 1 91 ? 7.952 -2.833 -7.265 1.00 97.19 91 ARG A CA 1
ATOM 720 C C . ARG A 1 91 ? 7.687 -2.311 -8.676 1.00 97.19 91 ARG A C 1
ATOM 722 O O . ARG A 1 91 ? 8.589 -2.347 -9.508 1.00 97.19 91 ARG A O 1
ATOM 729 N N . ILE A 1 92 ? 6.482 -1.805 -8.934 1.00 97.00 92 ILE A N 1
ATOM 730 C CA . ILE A 1 92 ? 6.103 -1.248 -10.240 1.00 97.00 92 ILE A CA 1
ATOM 731 C C . ILE A 1 92 ? 6.998 -0.059 -10.600 1.00 97.00 92 ILE A C 1
ATOM 733 O O . ILE A 1 92 ? 7.500 0.002 -11.722 1.00 97.00 92 ILE A O 1
ATOM 737 N N . SER A 1 93 ? 7.254 0.859 -9.663 1.00 96.94 93 SER A N 1
ATOM 738 C CA . SER A 1 93 ? 8.100 2.024 -9.934 1.00 96.94 93 SER A CA 1
ATOM 739 C C . SER A 1 93 ? 9.546 1.638 -10.246 1.00 96.94 93 SER A C 1
ATOM 741 O O . SER A 1 93 ? 10.142 2.212 -11.153 1.00 96.94 93 SER A O 1
ATOM 743 N N . ILE A 1 94 ? 10.093 0.631 -9.555 1.00 97.62 94 ILE A N 1
ATOM 744 C CA . ILE A 1 94 ? 11.436 0.101 -9.833 1.00 97.62 94 ILE A CA 1
ATOM 745 C C . ILE A 1 94 ? 11.496 -0.531 -11.228 1.00 97.62 94 ILE A C 1
ATOM 747 O O . ILE A 1 94 ? 12.440 -0.265 -11.967 1.00 97.62 94 ILE A O 1
ATOM 751 N N . ILE A 1 95 ? 10.499 -1.338 -11.611 1.00 96.56 95 ILE A N 1
ATOM 752 C CA . ILE A 1 95 ? 10.459 -1.958 -12.947 1.00 96.56 95 ILE A CA 1
ATOM 753 C C . ILE A 1 95 ? 10.418 -0.876 -14.031 1.00 96.56 95 ILE A C 1
ATOM 755 O O . ILE A 1 95 ? 11.235 -0.911 -14.948 1.00 96.56 95 ILE A O 1
ATOM 759 N N . ARG A 1 96 ? 9.542 0.127 -13.888 1.00 94.56 96 ARG A N 1
ATOM 760 C CA . ARG A 1 96 ? 9.452 1.254 -14.833 1.00 94.56 96 ARG A CA 1
ATOM 761 C C . ARG A 1 96 ? 10.753 2.045 -14.929 1.00 94.56 96 ARG A C 1
ATOM 763 O O . ARG A 1 96 ? 11.165 2.417 -16.023 1.00 94.56 96 ARG A O 1
ATOM 770 N N . LEU A 1 97 ? 11.416 2.289 -13.798 1.00 95.56 97 LEU A N 1
ATOM 771 C CA . LEU A 1 97 ? 12.702 2.983 -13.773 1.00 95.56 97 LEU A CA 1
ATOM 772 C C . LEU A 1 97 ? 13.792 2.183 -14.499 1.00 95.56 97 LEU A C 1
ATOM 774 O O . LEU A 1 97 ? 14.561 2.763 -15.265 1.00 95.56 97 LEU A O 1
ATOM 778 N N . ASN A 1 98 ? 13.846 0.869 -14.281 1.00 95.25 98 ASN A N 1
ATOM 779 C CA . ASN A 1 98 ? 14.820 -0.009 -14.927 1.00 95.25 98 ASN A CA 1
ATOM 780 C C . ASN A 1 98 ? 14.594 -0.101 -16.439 1.00 95.25 98 ASN A C 1
ATOM 782 O O . ASN A 1 98 ? 15.560 -0.019 -17.196 1.00 95.25 98 ASN A O 1
ATOM 786 N N . GLU A 1 99 ? 13.340 -0.223 -16.879 1.00 93.62 99 GLU A N 1
ATOM 787 C CA . GLU A 1 99 ? 13.013 -0.266 -18.307 1.00 93.62 99 GLU A CA 1
ATOM 788 C C . GLU A 1 99 ? 13.351 1.063 -18.987 1.00 93.62 99 GLU A C 1
ATOM 790 O O . GLU A 1 99 ? 13.997 1.085 -20.031 1.00 93.62 99 GLU A O 1
ATOM 795 N N . LEU A 1 100 ? 13.023 2.193 -18.353 1.00 93.31 100 LEU A N 1
ATOM 796 C CA . LEU A 1 100 ? 13.413 3.505 -18.861 1.00 93.31 100 LEU A CA 1
ATOM 797 C C . LEU A 1 100 ? 14.939 3.651 -18.959 1.00 93.31 100 LEU A C 1
ATOM 799 O O . LEU A 1 100 ? 15.446 4.150 -19.961 1.00 93.31 100 LEU A O 1
ATOM 803 N N . TYR A 1 101 ? 15.678 3.209 -17.939 1.00 94.44 101 TYR A N 1
ATOM 804 C CA . TYR A 1 101 ? 17.140 3.232 -17.958 1.00 94.44 101 TYR A CA 1
ATOM 805 C C . TYR A 1 101 ? 17.705 2.407 -19.117 1.00 94.44 101 TYR A C 1
ATOM 807 O O . TYR A 1 101 ? 18.571 2.894 -19.845 1.00 94.44 101 TYR A O 1
ATOM 815 N N . LYS A 1 102 ? 17.189 1.192 -19.322 1.00 93.25 102 LYS A N 1
ATOM 816 C CA . LYS A 1 102 ? 17.567 0.324 -20.440 1.00 93.25 102 LYS A CA 1
ATOM 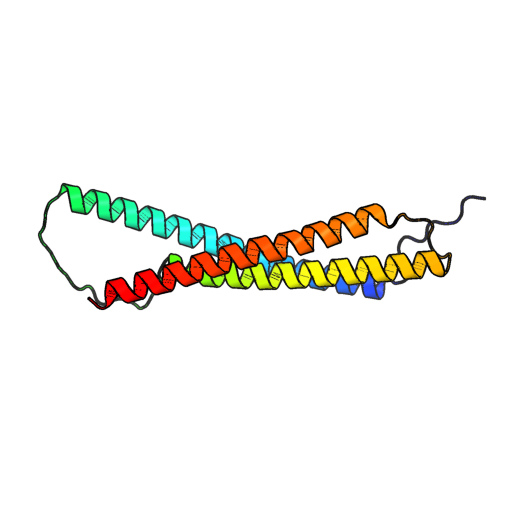817 C C . LYS A 1 102 ? 17.287 0.998 -21.786 1.00 93.25 102 LYS A C 1
ATOM 819 O O . LYS A 1 102 ? 18.186 1.074 -22.618 1.00 93.25 102 LYS A O 1
ATOM 824 N N . ASN A 1 103 ? 16.096 1.563 -21.963 1.00 90.38 103 ASN A N 1
ATOM 825 C CA . ASN A 1 103 ? 15.701 2.225 -23.205 1.00 90.38 103 ASN A CA 1
ATOM 826 C C . ASN A 1 103 ? 16.613 3.416 -23.547 1.00 90.38 103 ASN A C 1
ATOM 828 O O . ASN A 1 103 ? 16.981 3.602 -24.707 1.00 90.38 103 ASN A O 1
ATOM 832 N N . ILE A 1 104 ? 17.045 4.184 -22.541 1.00 91.50 104 ILE A N 1
ATOM 833 C CA . ILE A 1 104 ? 18.024 5.269 -22.720 1.00 91.50 104 ILE A CA 1
ATOM 834 C C . ILE A 1 104 ? 19.388 4.714 -23.161 1.00 91.50 104 ILE A C 1
ATOM 836 O O . ILE A 1 104 ? 20.001 5.262 -24.074 1.00 91.50 104 ILE A O 1
ATOM 840 N N . GLN A 1 105 ? 19.873 3.625 -22.547 1.00 92.62 105 GLN A N 1
ATOM 841 C CA . GLN A 1 105 ? 21.149 2.996 -22.931 1.00 92.62 105 GLN A CA 1
ATOM 842 C C . GLN A 1 105 ? 21.121 2.441 -24.361 1.00 92.62 105 GLN A C 1
ATOM 844 O O . GLN A 1 105 ? 22.120 2.507 -25.072 1.00 92.62 105 GLN A O 1
ATOM 849 N N . GLU A 1 106 ? 19.972 1.922 -24.790 1.00 93.06 106 GLU A N 1
ATOM 850 C CA . GLU A 1 106 ? 19.753 1.405 -26.144 1.00 93.06 106 GLU A CA 1
ATOM 851 C C . GLU A 1 106 ? 19.482 2.518 -27.175 1.00 93.06 106 GLU A C 1
ATOM 853 O O . GLU A 1 106 ? 19.375 2.238 -28.368 1.00 93.06 106 GLU A O 1
ATOM 858 N N . GLY A 1 107 ? 19.387 3.782 -26.743 1.00 89.25 107 GLY A N 1
ATOM 859 C CA . GLY A 1 107 ? 19.117 4.928 -27.616 1.00 89.25 107 GLY A CA 1
ATOM 860 C C . GLY A 1 107 ? 17.704 4.931 -28.204 1.00 89.25 107 GLY A C 1
ATOM 861 O O . GLY A 1 107 ? 17.472 5.532 -29.251 1.00 89.25 107 GLY A O 1
ATOM 862 N N . THR A 1 108 ? 16.762 4.237 -27.562 1.00 87.75 108 THR A N 1
ATOM 863 C CA . THR A 1 108 ? 15.370 4.124 -28.027 1.00 87.75 108 THR A CA 1
ATOM 864 C C . THR A 1 108 ? 14.473 5.242 -27.490 1.00 87.75 108 THR A C 1
ATOM 866 O O . THR A 1 108 ? 13.377 5.453 -28.008 1.00 87.75 108 THR A O 1
ATOM 869 N N . THR A 1 109 ? 14.934 5.986 -26.480 1.00 85.75 109 THR A N 1
ATOM 870 C CA . THR A 1 109 ? 14.250 7.161 -25.928 1.00 85.75 109 THR A CA 1
ATOM 871 C C . THR A 1 109 ? 15.239 8.189 -25.376 1.00 85.75 109 THR A C 1
ATOM 873 O O . THR A 1 109 ? 16.276 7.824 -24.825 1.00 85.75 109 THR A O 1
ATOM 876 N N . ASP A 1 110 ? 14.862 9.468 -25.455 1.00 87.75 110 ASP A N 1
ATOM 877 C CA . ASP A 1 110 ? 15.609 10.612 -24.907 1.00 87.75 110 ASP A CA 1
ATOM 878 C C . ASP A 1 110 ? 14.980 11.150 -23.602 1.00 87.75 110 ASP A C 1
ATOM 880 O O . ASP A 1 110 ? 15.260 12.265 -23.152 1.00 87.75 110 ASP A O 1
ATOM 884 N N . PHE A 1 111 ? 14.063 10.389 -22.997 1.00 88.94 111 PHE A N 1
ATOM 885 C CA . PHE A 1 111 ? 13.411 10.764 -21.744 1.00 88.94 111 PHE A CA 1
ATOM 886 C C . PHE A 1 111 ? 14.397 10.862 -20.571 1.00 88.94 111 PHE A C 1
ATOM 888 O O . PHE A 1 111 ? 15.450 10.231 -20.537 1.00 88.94 111 PHE A O 1
ATOM 895 N N . THR A 1 112 ? 14.030 11.651 -19.557 1.00 90.81 112 THR A N 1
ATOM 896 C CA . THR A 1 112 ? 14.861 11.834 -18.358 1.00 90.81 112 THR A CA 1
ATOM 897 C C . THR A 1 112 ? 14.478 10.860 -17.245 1.00 90.81 112 THR A C 1
ATOM 899 O O . THR A 1 112 ? 13.303 10.573 -17.019 1.00 90.81 112 THR A O 1
ATOM 902 N N . LEU A 1 113 ? 15.475 10.394 -16.486 1.00 93.31 113 LEU A N 1
ATOM 903 C CA . LEU A 1 113 ? 15.259 9.497 -15.341 1.00 93.31 113 LEU A CA 1
ATOM 904 C C . LEU A 1 113 ? 14.662 10.203 -14.116 1.00 93.31 113 LEU A C 1
ATOM 906 O O . LEU A 1 113 ? 14.019 9.555 -13.292 1.00 93.31 113 LEU A O 1
ATOM 910 N N . GLY A 1 114 ? 14.871 11.519 -13.985 1.00 95.12 114 GLY A N 1
ATOM 911 C CA . GLY A 1 114 ? 14.543 12.299 -12.785 1.00 95.12 114 GLY A CA 1
ATOM 912 C C . GLY A 1 114 ? 13.126 12.066 -12.238 1.00 95.12 114 GLY A C 1
ATOM 913 O O . GLY A 1 114 ? 12.995 11.738 -11.057 1.00 95.12 114 GLY A O 1
ATOM 914 N N . PRO A 1 115 ? 12.065 12.159 -13.063 1.00 95.06 115 PRO A N 1
ATOM 915 C CA . PRO A 1 115 ? 10.701 11.888 -12.613 1.00 95.06 115 PRO A CA 1
ATOM 916 C C . PRO A 1 115 ? 10.507 10.477 -12.034 1.00 95.06 115 PRO A C 1
ATOM 918 O O . PRO A 1 115 ? 9.942 10.333 -10.952 1.00 95.06 115 PRO A O 1
ATOM 921 N N . ASN A 1 116 ? 11.021 9.438 -12.700 1.00 94.12 116 ASN A N 1
ATOM 922 C CA . ASN A 1 116 ? 10.871 8.047 -12.251 1.00 94.12 116 ASN A CA 1
ATOM 923 C C . ASN A 1 116 ? 11.709 7.734 -11.002 1.00 94.12 116 ASN A C 1
ATOM 925 O O . ASN A 1 116 ? 11.276 6.955 -10.148 1.00 94.12 116 ASN A O 1
ATOM 929 N N . ILE A 1 117 ? 12.869 8.385 -10.850 1.00 97.44 117 ILE A N 1
ATOM 930 C CA . ILE A 1 117 ? 13.661 8.340 -9.615 1.00 97.44 117 ILE A CA 1
ATOM 931 C C . ILE A 1 117 ? 12.850 8.932 -8.460 1.00 97.44 117 ILE A C 1
ATOM 933 O O . ILE A 1 117 ? 12.693 8.275 -7.435 1.00 97.44 117 ILE A O 1
ATOM 937 N N . ASN A 1 118 ? 12.284 10.130 -8.631 1.00 97.94 118 ASN A N 1
ATOM 938 C CA . ASN A 1 118 ? 11.507 10.792 -7.580 1.00 97.94 118 ASN A CA 1
ATOM 939 C C . ASN A 1 118 ? 10.277 9.974 -7.165 1.00 97.94 118 ASN A C 1
ATOM 941 O O . ASN A 1 118 ? 10.012 9.839 -5.972 1.00 97.94 118 ASN A O 1
ATOM 945 N N . ILE A 1 119 ? 9.561 9.387 -8.129 1.00 96.69 119 ILE A N 1
ATOM 946 C CA . ILE A 1 119 ? 8.426 8.492 -7.858 1.00 96.69 119 ILE A CA 1
ATOM 947 C C . ILE A 1 119 ? 8.884 7.280 -7.038 1.00 96.69 119 ILE A C 1
ATOM 949 O O . ILE A 1 119 ? 8.295 6.973 -6.003 1.00 96.69 119 ILE A O 1
ATOM 953 N N . THR A 1 120 ? 9.966 6.620 -7.460 1.00 97.50 120 THR A N 1
ATOM 954 C CA . THR A 1 120 ? 10.498 5.436 -6.769 1.00 97.50 120 THR A CA 1
ATOM 955 C C . THR A 1 120 ? 10.943 5.763 -5.347 1.00 97.50 120 THR A C 1
ATOM 957 O O . THR A 1 120 ? 10.590 5.056 -4.406 1.00 97.50 120 THR A O 1
ATOM 960 N N . VAL A 1 121 ? 11.666 6.868 -5.163 1.00 97.62 121 VAL A N 1
ATOM 961 C CA . VAL A 1 121 ? 12.090 7.348 -3.842 1.00 97.62 121 VAL A CA 1
ATOM 962 C C . VAL A 1 121 ? 10.882 7.686 -2.963 1.00 97.62 121 VAL A C 1
ATOM 964 O O . VAL A 1 121 ? 10.862 7.323 -1.788 1.00 97.62 121 VAL A O 1
ATOM 967 N N . GLY A 1 122 ? 9.844 8.315 -3.520 1.00 97.88 122 GLY A N 1
ATOM 968 C CA . GLY A 1 122 ? 8.595 8.592 -2.807 1.00 97.88 122 GLY A CA 1
ATOM 969 C C . GLY A 1 122 ? 7.915 7.322 -2.290 1.00 97.88 122 GLY A C 1
ATOM 970 O O . GLY A 1 122 ? 7.493 7.268 -1.131 1.00 97.88 122 GLY A O 1
ATOM 971 N N . PHE A 1 123 ? 7.869 6.267 -3.105 1.00 97.56 123 PHE A N 1
ATOM 972 C CA . PHE A 1 123 ? 7.340 4.974 -2.677 1.00 97.56 123 PHE A CA 1
ATOM 973 C C . PHE A 1 123 ? 8.206 4.302 -1.604 1.00 97.56 123 PHE A C 1
ATOM 975 O O . PHE A 1 123 ? 7.663 3.809 -0.615 1.00 97.56 123 PHE A O 1
ATOM 982 N N . LEU A 1 124 ? 9.537 4.380 -1.705 1.00 96.88 124 LEU A N 1
ATOM 983 C CA . LEU A 1 124 ? 10.446 3.882 -0.664 1.00 96.88 124 LEU A CA 1
ATOM 984 C C . LEU A 1 124 ? 10.218 4.573 0.690 1.00 96.88 124 LEU A C 1
ATOM 986 O O . LEU A 1 124 ? 10.133 3.900 1.718 1.00 96.88 124 LEU A O 1
ATOM 990 N N . TYR A 1 125 ? 10.050 5.898 0.713 1.00 97.56 125 TYR A N 1
ATOM 991 C CA . TYR A 1 125 ? 9.689 6.610 1.946 1.00 97.56 125 TYR A CA 1
ATOM 992 C C . TYR A 1 125 ? 8.312 6.200 2.473 1.00 97.56 125 TYR A C 1
ATOM 994 O O . TYR A 1 125 ? 8.115 6.061 3.683 1.00 97.56 125 TYR A O 1
ATOM 1002 N N . SER A 1 126 ? 7.366 5.955 1.571 1.00 96.44 126 SER A N 1
ATOM 1003 C CA . SER A 1 126 ? 6.019 5.521 1.934 1.00 96.44 126 SER A CA 1
ATOM 1004 C C . SER A 1 126 ? 6.002 4.127 2.570 1.00 96.44 126 SER A C 1
ATOM 1006 O O . SER A 1 126 ? 5.178 3.890 3.455 1.00 96.44 126 SER A O 1
ATOM 1008 N N . ILE A 1 127 ? 6.924 3.225 2.201 1.00 96.88 127 ILE A N 1
ATOM 1009 C CA . ILE A 1 127 ? 7.116 1.941 2.900 1.00 96.88 127 ILE A CA 1
ATOM 1010 C C . ILE A 1 127 ? 7.439 2.192 4.374 1.00 96.88 127 ILE A C 1
ATOM 1012 O O . ILE A 1 127 ? 6.793 1.617 5.247 1.00 96.88 127 ILE A O 1
ATOM 1016 N N . ILE A 1 128 ? 8.407 3.068 4.662 1.00 96.19 128 ILE A N 1
ATOM 1017 C CA . ILE A 1 128 ? 8.839 3.359 6.038 1.00 96.19 128 ILE A CA 1
ATOM 1018 C C . ILE A 1 128 ? 7.660 3.893 6.859 1.00 96.19 128 ILE A C 1
ATOM 1020 O O . ILE A 1 128 ? 7.387 3.391 7.949 1.00 96.19 128 ILE A O 1
ATOM 1024 N N . GLY A 1 129 ? 6.920 4.866 6.318 1.00 94.88 129 GLY A N 1
ATOM 1025 C CA . GLY A 1 129 ? 5.742 5.424 6.985 1.00 94.88 129 GLY A CA 1
ATOM 1026 C C . GLY A 1 129 ? 4.659 4.376 7.264 1.00 94.88 129 GLY A C 1
ATOM 1027 O O . GLY A 1 129 ? 4.130 4.312 8.375 1.00 94.88 129 GLY A O 1
ATOM 1028 N N . ASN A 1 130 ? 4.362 3.509 6.291 1.00 94.81 130 ASN A N 1
ATOM 1029 C CA . ASN A 1 130 ? 3.364 2.449 6.455 1.00 94.81 130 ASN A CA 1
ATOM 1030 C C . ASN A 1 130 ? 3.799 1.364 7.447 1.00 94.81 130 ASN A C 1
ATOM 1032 O O . ASN A 1 130 ? 2.961 0.880 8.211 1.00 94.81 130 ASN A O 1
ATOM 1036 N N . LEU A 1 131 ? 5.089 1.015 7.493 1.00 96.81 131 LEU A N 1
ATOM 1037 C CA . LEU A 1 131 ? 5.634 0.093 8.492 1.00 96.81 131 LEU A CA 1
ATOM 1038 C C . LEU A 1 131 ? 5.470 0.651 9.905 1.00 96.81 131 LEU A C 1
ATOM 1040 O O . LEU A 1 131 ? 4.919 -0.032 10.766 1.00 96.81 131 LEU A O 1
ATOM 1044 N N . LEU A 1 132 ? 5.886 1.900 10.131 1.00 96.88 132 LEU A N 1
ATOM 1045 C CA . LEU A 1 132 ? 5.766 2.548 11.440 1.00 96.88 132 LEU A CA 1
ATOM 1046 C C . LEU A 1 132 ? 4.306 2.626 11.899 1.00 96.88 132 LEU A C 1
ATOM 1048 O O . LEU A 1 132 ? 4.003 2.259 13.034 1.00 96.88 132 LEU A O 1
ATOM 1052 N N . ARG A 1 133 ? 3.394 3.033 11.005 1.00 94.50 133 ARG A N 1
ATOM 1053 C CA . ARG A 1 133 ? 1.952 3.057 11.287 1.00 94.50 133 ARG A CA 1
ATOM 1054 C C . ARG A 1 133 ? 1.440 1.675 11.688 1.00 94.50 133 ARG A C 1
ATOM 1056 O O . ARG A 1 133 ? 0.776 1.545 12.709 1.00 94.50 133 ARG A O 1
ATOM 1063 N N . THR A 1 134 ? 1.772 0.648 10.911 1.00 96.12 134 THR A N 1
ATOM 1064 C CA . THR A 1 134 ? 1.280 -0.714 11.156 1.00 96.12 134 THR A CA 1
ATOM 1065 C C . THR A 1 134 ? 1.804 -1.284 12.467 1.00 96.12 134 THR A C 1
ATOM 1067 O O . THR A 1 134 ? 1.038 -1.883 13.216 1.00 96.12 134 THR A O 1
ATOM 1070 N N . ILE A 1 135 ? 3.083 -1.056 12.787 1.00 96.56 135 ILE A N 1
ATOM 1071 C CA . ILE A 1 135 ? 3.662 -1.455 14.076 1.00 96.56 135 ILE A CA 1
ATOM 1072 C C . ILE A 1 135 ? 2.882 -0.816 15.227 1.00 96.56 135 ILE A C 1
ATOM 1074 O O . ILE A 1 135 ? 2.474 -1.532 16.139 1.00 96.56 135 ILE A O 1
ATOM 1078 N N . GLY A 1 136 ? 2.631 0.495 15.166 1.00 95.94 136 GLY A N 1
ATOM 1079 C CA . GLY A 1 136 ? 1.894 1.207 16.213 1.00 95.94 136 GLY A CA 1
ATOM 1080 C C . GLY A 1 136 ? 0.462 0.698 16.391 1.00 95.94 136 GLY A C 1
ATOM 1081 O O . GLY A 1 136 ? 0.008 0.501 17.515 1.00 95.94 136 GLY A O 1
ATOM 1082 N N . VAL A 1 137 ? -0.241 0.412 15.293 1.00 93.94 137 VAL A N 1
ATOM 1083 C CA . VAL A 1 137 ? -1.602 -0.141 15.363 1.00 93.94 137 VAL A CA 1
ATOM 1084 C C . VAL A 1 137 ? -1.600 -1.558 15.946 1.00 93.94 137 VAL A C 1
ATOM 1086 O O . VAL A 1 137 ? -2.406 -1.853 16.822 1.00 93.94 137 VAL A O 1
ATOM 1089 N N . ILE A 1 138 ? -0.668 -2.426 15.539 1.00 94.00 138 ILE A N 1
ATOM 1090 C CA . ILE A 1 138 ? -0.539 -3.780 16.105 1.00 94.00 138 ILE A CA 1
ATOM 1091 C C . ILE A 1 138 ? -0.198 -3.731 17.600 1.00 94.00 138 ILE A C 1
ATOM 1093 O O . ILE A 1 138 ? -0.716 -4.539 18.368 1.00 94.00 138 ILE A O 1
ATOM 1097 N N . GLN A 1 139 ? 0.668 -2.808 18.027 1.00 94.12 139 GLN A N 1
ATOM 1098 C CA . GLN A 1 139 ? 0.965 -2.598 19.448 1.00 94.12 139 GLN A CA 1
ATOM 1099 C C . GLN A 1 139 ? -0.301 -2.234 20.222 1.00 94.12 139 GLN A C 1
ATOM 1101 O O . GLN A 1 139 ? -0.585 -2.857 21.239 1.00 94.12 139 GLN A O 1
ATOM 1106 N N . ARG A 1 140 ? -1.117 -1.327 19.680 1.00 90.50 140 ARG A N 1
ATOM 1107 C CA . ARG A 1 140 ? -2.390 -0.942 20.290 1.00 90.50 140 ARG A CA 1
ATOM 1108 C C . ARG A 1 140 ? -3.383 -2.103 20.397 1.00 90.50 140 ARG A C 1
ATOM 1110 O O . ARG A 1 140 ? -4.036 -2.232 21.424 1.00 90.50 140 ARG A O 1
ATOM 1117 N N . VAL A 1 141 ? -3.472 -2.976 19.385 1.00 90.62 141 VAL A N 1
ATOM 1118 C CA . VAL A 1 141 ? -4.299 -4.200 19.471 1.00 90.62 141 VAL A CA 1
ATOM 1119 C C . VAL A 1 141 ? -3.854 -5.077 20.645 1.00 90.62 141 VAL A C 1
ATOM 1121 O O . VAL A 1 141 ? -4.688 -5.592 21.383 1.00 90.62 141 VAL A O 1
ATOM 1124 N N . LYS A 1 142 ? -2.540 -5.243 20.840 1.00 89.19 142 LYS A N 1
ATOM 1125 C CA . LYS A 1 142 ? -2.000 -6.046 21.948 1.00 89.19 142 LYS A CA 1
ATOM 1126 C C . LYS A 1 142 ? -2.309 -5.427 23.309 1.00 89.19 142 LYS A C 1
ATOM 1128 O O . LYS A 1 142 ? -2.748 -6.144 24.199 1.00 89.19 142 LYS A O 1
ATOM 1133 N N . GLU A 1 143 ? -2.134 -4.114 23.445 1.00 88.12 143 GLU A N 1
ATOM 1134 C CA . GLU A 1 143 ? -2.477 -3.382 24.671 1.00 88.12 143 GLU A CA 1
ATOM 1135 C C . GLU A 1 143 ? -3.968 -3.532 25.020 1.00 88.12 143 GLU A C 1
ATOM 1137 O O . GLU A 1 143 ? -4.315 -3.783 26.173 1.00 88.12 143 GLU A O 1
ATOM 1142 N N . GLU A 1 144 ? -4.861 -3.448 24.029 1.00 83.81 144 GLU A N 1
ATOM 1143 C CA . GLU A 1 144 ? -6.301 -3.655 24.233 1.00 83.81 144 GLU A CA 1
ATOM 1144 C C . GLU A 1 144 ? -6.630 -5.097 24.658 1.00 83.81 144 GLU A C 1
ATOM 1146 O O . GLU A 1 144 ? -7.471 -5.305 25.537 1.00 83.81 144 GLU A O 1
ATOM 1151 N N . ALA A 1 145 ? -5.938 -6.094 24.099 1.00 77.75 145 ALA A N 1
ATOM 1152 C CA . ALA A 1 145 ? -6.121 -7.492 24.484 1.00 77.75 145 ALA A CA 1
ATOM 1153 C C . ALA A 1 145 ? -5.660 -7.765 25.928 1.00 77.75 145 ALA A C 1
ATOM 1155 O O . ALA A 1 145 ? -6.331 -8.496 26.653 1.00 77.75 145 ALA A O 1
ATOM 1156 N N . GLU A 1 146 ? -4.556 -7.155 26.370 1.00 76.25 146 GLU A N 1
ATOM 1157 C CA . GLU A 1 146 ? -4.043 -7.296 27.740 1.00 76.25 146 GLU A CA 1
ATOM 1158 C C . GLU A 1 146 ? -4.980 -6.672 28.786 1.00 76.25 146 GLU A C 1
ATOM 1160 O O . GLU A 1 146 ? -5.211 -7.272 29.834 1.00 76.25 146 GLU A O 1
ATOM 1165 N N . ILE A 1 147 ? -5.572 -5.508 28.493 1.00 68.69 147 ILE A N 1
ATOM 1166 C CA . ILE A 1 147 ? -6.537 -4.839 29.387 1.00 68.69 147 ILE A CA 1
ATOM 1167 C C . ILE A 1 147 ? -7.812 -5.674 29.570 1.00 68.69 147 ILE A C 1
ATOM 1169 O O . ILE A 1 147 ? -8.412 -5.646 30.638 1.00 68.69 147 ILE A O 1
ATOM 1173 N N . THR A 1 148 ? -8.225 -6.426 28.550 1.00 59.00 148 THR A N 1
ATOM 1174 C CA . THR A 1 148 ? -9.488 -7.187 28.565 1.00 59.00 148 THR A CA 1
ATOM 1175 C C . THR A 1 148 ? -9.413 -8.478 29.401 1.00 59.00 148 THR A C 1
ATOM 1177 O O . THR A 1 148 ? -10.444 -9.066 29.716 1.00 59.00 148 THR A O 1
ATOM 1180 N N . ILE A 1 149 ? -8.211 -8.937 29.777 1.00 55.09 149 ILE A N 1
ATOM 1181 C CA . ILE A 1 149 ? -7.996 -10.189 30.534 1.00 55.09 149 ILE A CA 1
ATOM 1182 C C . ILE A 1 149 ? -8.007 -9.968 32.067 1.00 55.09 149 ILE A C 1
ATOM 1184 O O . ILE A 1 149 ? -8.116 -10.941 32.816 1.00 55.09 149 ILE A O 1
ATOM 1188 N N . LEU A 1 150 ? -7.902 -8.719 32.540 1.00 43.75 150 LEU A N 1
ATOM 1189 C CA . LEU A 1 150 ? -7.849 -8.337 33.965 1.00 43.75 150 LEU A CA 1
ATOM 1190 C C . LEU A 1 150 ? -9.230 -8.003 34.543 1.00 43.75 150 LEU A C 1
ATOM 1192 O O . LEU A 1 150 ? -9.445 -8.343 35.730 1.00 43.75 150 LEU A O 1
#

pLDDT: mean 85.11, std 17.45, range [37.66, 97.94]

Organism: NCBI:txid29367